Protein AF-A0A2Z4VXB5-F1 (afdb_monomer_lite)

Sequence (100 aa):
MLQLLFIIAIIYVIWKFVLPWLNKEFGIGAGEIFGGIAALVAWALKTNADNERASRNQMDELNKLDDATLVRIMDSDPDHSKRTSAKIILENRMKRRRNL

Organism: NCBI:txid1622

Structure (mmCIF, N/CA/C/O backbone):
data_AF-A0A2Z4VXB5-F1
#
_entry.id   AF-A0A2Z4VXB5-F1
#
loop_
_atom_site.group_PDB
_atom_site.id
_atom_site.type_symbol
_atom_site.label_atom_id
_atom_site.label_alt_id
_atom_site.label_comp_id
_atom_site.label_asym_id
_atom_site.label_entity_id
_atom_site.label_seq_id
_atom_site.pdbx_PDB_ins_code
_atom_site.Cartn_x
_atom_site.Cartn_y
_atom_site.Cartn_z
_atom_site.occupancy
_atom_site.B_iso_or_equiv
_atom_site.auth_seq_id
_atom_site.auth_comp_id
_atom_site.auth_asym_id
_atom_site.auth_atom_id
_atom_site.pdbx_PDB_model_num
ATOM 1 N N . MET A 1 1 ? 24.124 -14.349 -1.883 1.00 61.53 1 MET A N 1
ATOM 2 C CA . MET A 1 1 ? 25.156 -14.012 -2.895 1.00 61.53 1 MET A CA 1
ATOM 3 C C . MET A 1 1 ? 24.646 -14.173 -4.330 1.00 61.53 1 MET A C 1
ATOM 5 O O . MET A 1 1 ? 24.716 -13.209 -5.077 1.00 61.53 1 MET A O 1
ATOM 9 N N . LEU A 1 2 ? 24.064 -15.322 -4.704 1.00 80.06 2 LEU A N 1
ATOM 10 C CA . LEU A 1 2 ? 23.566 -15.594 -6.068 1.00 80.06 2 LEU A CA 1
ATOM 11 C C . LEU A 1 2 ? 22.507 -14.589 -6.575 1.00 80.06 2 LEU A C 1
ATOM 13 O O . LEU A 1 2 ? 22.572 -14.143 -7.714 1.00 80.06 2 LEU A O 1
ATOM 17 N N . GLN A 1 3 ? 21.575 -14.174 -5.713 1.00 71.88 3 GLN A N 1
ATOM 18 C CA . GLN A 1 3 ? 20.528 -13.201 -6.065 1.00 71.88 3 GLN A CA 1
ATOM 19 C C . GLN A 1 3 ? 21.091 -11.823 -6.448 1.00 71.88 3 GLN A C 1
ATOM 21 O O . GLN A 1 3 ? 20.568 -11.164 -7.339 1.00 71.88 3 GLN A O 1
ATOM 26 N N . LEU A 1 4 ? 22.184 -11.403 -5.810 1.00 79.25 4 LEU A N 1
ATOM 27 C CA . LEU A 1 4 ? 22.813 -10.103 -6.052 1.00 79.25 4 LEU A CA 1
ATOM 28 C C . LEU A 1 4 ? 23.498 -10.074 -7.427 1.00 79.25 4 LEU A C 1
ATOM 30 O O . LEU A 1 4 ? 23.343 -9.115 -8.176 1.00 79.25 4 LEU A O 1
ATOM 34 N N . LEU A 1 5 ? 24.171 -11.168 -7.797 1.00 84.00 5 LEU A N 1
ATOM 35 C CA . LEU A 1 5 ? 24.751 -11.345 -9.132 1.00 84.00 5 LEU A CA 1
ATOM 36 C C . LEU A 1 5 ? 23.676 -11.396 -10.223 1.00 84.00 5 LEU A C 1
ATOM 38 O O . LEU A 1 5 ? 23.863 -10.827 -11.296 1.00 84.00 5 LEU A O 1
ATOM 42 N N . PHE A 1 6 ? 22.534 -12.025 -9.936 1.00 85.94 6 PHE A N 1
ATOM 43 C CA . PHE A 1 6 ? 21.410 -12.087 -10.868 1.00 85.94 6 PHE A CA 1
ATOM 44 C C . PHE A 1 6 ? 20.818 -10.698 -11.150 1.00 85.94 6 PHE A C 1
ATOM 46 O O . PHE A 1 6 ? 20.581 -10.349 -12.304 1.00 85.94 6 PHE A O 1
ATOM 53 N N . ILE A 1 7 ? 20.666 -9.864 -10.115 1.00 84.44 7 ILE A N 1
ATOM 54 C CA . ILE A 1 7 ? 20.208 -8.473 -10.262 1.00 84.44 7 ILE A CA 1
ATOM 55 C C . ILE A 1 7 ? 21.199 -7.657 -11.105 1.00 84.44 7 ILE A C 1
ATOM 57 O O . ILE A 1 7 ? 20.785 -6.947 -12.018 1.00 84.44 7 ILE A O 1
ATOM 61 N N . ILE A 1 8 ? 22.505 -7.792 -10.854 1.00 86.12 8 ILE A N 1
ATOM 62 C CA . ILE A 1 8 ? 23.542 -7.089 -11.627 1.00 86.12 8 ILE A CA 1
ATOM 63 C C . ILE A 1 8 ? 23.513 -7.512 -13.104 1.00 86.12 8 ILE A C 1
ATOM 65 O O . ILE A 1 8 ? 23.604 -6.660 -13.987 1.00 86.12 8 ILE A O 1
ATOM 69 N N . ALA A 1 9 ? 23.334 -8.806 -13.387 1.00 87.19 9 ALA A N 1
ATOM 70 C CA . ALA A 1 9 ? 23.224 -9.312 -14.753 1.00 87.19 9 ALA A CA 1
ATOM 71 C C . ALA A 1 9 ? 21.992 -8.748 -15.482 1.00 87.19 9 ALA A C 1
ATOM 73 O O . ALA A 1 9 ? 22.101 -8.327 -16.633 1.00 87.19 9 ALA A O 1
ATOM 74 N N . ILE A 1 10 ? 20.841 -8.667 -14.805 1.00 86.12 10 ILE A N 1
ATOM 75 C CA . ILE A 1 10 ? 19.627 -8.051 -15.361 1.00 86.12 10 ILE A CA 1
ATOM 76 C C . ILE A 1 10 ? 19.870 -6.572 -15.682 1.00 86.12 10 ILE A C 1
ATOM 78 O O . ILE A 1 10 ? 19.569 -6.132 -16.790 1.00 86.12 10 ILE A O 1
ATOM 82 N N . ILE A 1 11 ? 20.459 -5.815 -14.750 1.00 86.12 11 ILE A N 1
ATOM 83 C CA . ILE A 1 11 ? 20.778 -4.395 -14.958 1.00 86.12 11 ILE A CA 1
ATOM 84 C C . ILE A 1 11 ? 21.703 -4.225 -16.169 1.00 86.12 11 ILE A C 1
ATOM 86 O O . ILE A 1 11 ? 21.463 -3.358 -17.010 1.00 86.12 11 ILE A O 1
ATOM 90 N N . TYR A 1 12 ? 22.723 -5.078 -16.300 1.00 89.31 12 TYR A N 1
ATOM 91 C CA . TYR A 1 12 ? 23.643 -5.049 -17.436 1.00 89.31 12 TYR A CA 1
ATOM 92 C C . TYR A 1 12 ? 22.929 -5.300 -18.771 1.00 89.31 12 TYR A C 1
ATOM 94 O O . TYR A 1 12 ? 23.147 -4.559 -19.730 1.00 89.31 12 TYR A O 1
ATOM 102 N N . VAL A 1 13 ? 22.048 -6.304 -18.838 1.00 87.88 13 VAL A N 1
ATOM 103 C CA . VAL A 1 13 ? 21.278 -6.614 -20.054 1.00 87.88 13 VAL A CA 1
ATOM 104 C C . VAL A 1 13 ? 20.353 -5.457 -20.429 1.00 87.88 13 VAL A C 1
ATOM 106 O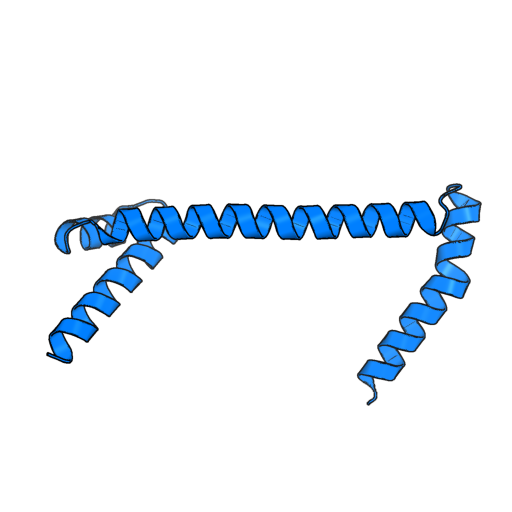 O . VAL A 1 13 ? 20.311 -5.058 -21.594 1.00 87.88 13 VAL A O 1
ATOM 109 N N . ILE A 1 14 ? 19.662 -4.870 -19.449 1.00 83.62 14 ILE A N 1
ATOM 110 C CA . ILE A 1 14 ? 18.792 -3.711 -19.677 1.00 83.62 14 ILE A CA 1
ATOM 111 C C . ILE A 1 14 ? 19.605 -2.542 -20.238 1.00 83.62 14 ILE A C 1
ATOM 113 O O . ILE A 1 14 ? 19.221 -1.943 -21.242 1.00 83.62 14 ILE A O 1
ATOM 117 N N . TRP A 1 15 ? 20.761 -2.251 -19.642 1.00 83.12 15 TRP A N 1
ATOM 118 C CA . TRP A 1 15 ? 21.588 -1.125 -20.061 1.00 83.12 15 TRP A CA 1
ATOM 119 C C . TRP A 1 15 ? 22.224 -1.329 -21.441 1.00 83.12 15 TRP A C 1
ATOM 121 O O . TRP A 1 15 ? 22.286 -0.398 -22.241 1.00 83.12 15 TRP A O 1
ATOM 131 N N . LYS A 1 16 ? 22.685 -2.550 -21.739 1.00 86.25 16 LYS A N 1
ATOM 132 C CA . LYS A 1 16 ? 23.445 -2.846 -22.960 1.00 86.25 16 LYS A CA 1
ATOM 133 C C . LYS A 1 16 ? 22.572 -3.170 -24.171 1.00 86.25 16 LYS A C 1
ATOM 135 O O . LYS A 1 16 ? 22.997 -2.892 -25.289 1.00 86.25 16 LYS A O 1
ATOM 140 N N . PHE A 1 17 ? 21.389 -3.747 -23.964 1.00 83.25 17 PHE A N 1
ATOM 141 C CA . PHE A 1 17 ? 20.533 -4.230 -25.052 1.00 83.25 17 PHE A CA 1
ATOM 142 C C . PHE A 1 17 ? 19.176 -3.535 -25.097 1.00 83.25 17 PHE A C 1
ATOM 144 O O . PHE A 1 17 ? 18.761 -3.100 -26.168 1.00 83.25 17 PHE A O 1
ATOM 151 N N . VAL A 1 18 ? 18.503 -3.376 -23.955 1.00 79.62 18 VAL A N 1
ATOM 152 C CA . VAL A 1 18 ? 17.135 -2.833 -23.927 1.00 79.62 18 VAL A CA 1
ATOM 153 C C . VAL A 1 18 ? 17.126 -1.321 -24.152 1.00 79.62 18 VAL A C 1
ATOM 155 O O . VAL A 1 18 ? 16.365 -0.848 -24.989 1.00 79.62 18 VAL A O 1
ATOM 158 N N . LEU A 1 19 ? 17.996 -0.557 -23.479 1.00 77.56 19 LEU A N 1
ATOM 159 C CA . LEU A 1 19 ? 18.064 0.902 -23.651 1.00 77.56 19 LEU A CA 1
ATOM 160 C C . LEU A 1 19 ? 18.421 1.325 -25.089 1.00 77.56 19 LEU A C 1
ATOM 162 O O . LEU A 1 19 ? 17.722 2.179 -25.634 1.00 77.56 19 LEU A O 1
ATOM 166 N N . PRO A 1 20 ? 19.448 0.751 -25.753 1.00 82.25 20 PRO A N 1
ATOM 167 C CA . PRO A 1 20 ? 19.759 1.120 -27.133 1.00 82.25 20 PRO A CA 1
ATOM 168 C C . PRO A 1 20 ? 18.666 0.699 -28.114 1.00 82.25 20 PRO A C 1
ATOM 170 O O . PRO A 1 20 ? 18.418 1.414 -29.081 1.00 82.25 20 PRO A O 1
ATOM 173 N N . TRP A 1 21 ? 18.009 -0.439 -27.868 1.00 81.62 21 TRP A N 1
ATOM 174 C CA . TRP A 1 21 ? 16.881 -0.890 -28.677 1.00 81.62 21 TRP A CA 1
ATOM 175 C C . TRP A 1 21 ? 15.684 0.062 -28.555 1.00 81.62 21 TRP A C 1
ATOM 177 O O . TRP A 1 21 ? 15.172 0.511 -29.575 1.00 81.62 21 TRP A O 1
ATOM 187 N N . LEU A 1 22 ? 15.308 0.458 -27.334 1.00 77.75 22 LEU A N 1
ATOM 188 C CA . LEU A 1 22 ? 14.228 1.423 -27.094 1.00 77.75 22 LEU A CA 1
ATOM 189 C C . LEU A 1 22 ? 14.524 2.801 -27.700 1.00 77.75 22 LEU A C 1
ATOM 191 O O . LEU A 1 22 ? 13.642 3.404 -28.308 1.00 77.75 22 LEU A O 1
ATOM 195 N N . ASN A 1 23 ? 15.768 3.273 -27.597 1.00 78.88 23 ASN A N 1
ATOM 196 C CA . ASN A 1 23 ? 16.175 4.535 -28.210 1.00 78.88 23 ASN A CA 1
ATOM 197 C C . ASN A 1 23 ? 16.123 4.463 -29.745 1.00 78.88 23 ASN A C 1
ATOM 199 O O . ASN A 1 23 ? 15.675 5.396 -30.402 1.00 78.88 23 ASN A O 1
ATOM 203 N N . LYS A 1 24 ? 16.542 3.339 -30.335 1.00 79.88 24 LYS A N 1
ATOM 204 C CA . LYS A 1 24 ? 16.534 3.163 -31.791 1.00 79.88 24 LYS A CA 1
ATOM 205 C C . LYS A 1 24 ? 15.121 3.020 -32.364 1.00 79.88 24 LYS A C 1
ATOM 207 O O . LYS A 1 24 ? 14.859 3.570 -33.427 1.00 79.88 24 LYS A O 1
ATOM 212 N N . GLU A 1 25 ? 14.246 2.282 -31.686 1.00 79.94 25 GLU A N 1
ATOM 213 C CA . GLU A 1 25 ? 12.913 1.940 -32.196 1.00 79.94 25 GLU A CA 1
ATOM 214 C C . GLU A 1 25 ? 11.866 3.019 -31.884 1.00 79.94 25 GLU A C 1
ATOM 216 O O . GLU A 1 25 ? 10.985 3.287 -32.697 1.00 79.94 25 GLU A O 1
ATOM 221 N N . PHE A 1 26 ? 11.974 3.669 -30.720 1.00 75.44 26 PHE A N 1
ATOM 222 C CA . PHE A 1 26 ? 10.969 4.618 -30.230 1.00 75.44 26 PHE A CA 1
ATOM 223 C C . PHE A 1 26 ? 11.513 6.034 -30.000 1.00 75.44 26 PHE A C 1
ATOM 225 O O . PHE A 1 26 ? 10.745 6.921 -29.635 1.00 75.44 26 PHE A O 1
ATOM 232 N N . GLY A 1 27 ? 12.818 6.270 -30.182 1.00 74.50 27 GLY A N 1
ATOM 233 C CA . GLY A 1 27 ? 13.446 7.559 -29.863 1.00 74.50 27 GLY A CA 1
ATOM 234 C C . GLY A 1 27 ? 13.465 7.879 -28.365 1.00 74.50 27 GLY A C 1
ATOM 235 O O . GLY A 1 27 ? 13.706 9.020 -27.989 1.00 74.50 27 GLY A O 1
ATOM 236 N N . ILE A 1 28 ? 13.171 6.890 -27.513 1.00 67.31 28 ILE A N 1
ATOM 237 C CA . ILE A 1 28 ? 13.059 7.055 -26.064 1.00 67.31 28 ILE A CA 1
ATOM 238 C C . ILE A 1 28 ? 14.441 6.817 -25.454 1.00 67.31 28 ILE A C 1
ATOM 240 O O . ILE A 1 28 ? 14.953 5.694 -25.440 1.00 67.31 28 ILE A O 1
ATOM 244 N N . GLY A 1 29 ? 15.055 7.878 -24.945 1.00 71.19 29 GLY A N 1
ATOM 245 C CA . GLY A 1 29 ? 16.322 7.822 -24.240 1.00 71.19 29 GLY A CA 1
ATOM 246 C C . GLY A 1 29 ? 16.190 7.269 -22.821 1.00 71.19 29 GLY A C 1
ATOM 247 O O . GLY A 1 29 ? 15.109 7.084 -22.257 1.00 71.19 29 GLY A O 1
ATOM 248 N N . ALA A 1 30 ? 17.341 7.018 -22.193 1.00 68.19 30 ALA A N 1
ATOM 249 C CA . ALA A 1 30 ? 17.385 6.570 -20.803 1.00 68.19 30 ALA A CA 1
ATOM 250 C C . ALA A 1 30 ? 16.668 7.559 -19.861 1.00 68.19 30 ALA A C 1
ATOM 252 O O . ALA A 1 30 ? 16.008 7.134 -18.917 1.00 68.19 30 ALA A O 1
ATOM 253 N N . GLY A 1 31 ? 16.755 8.865 -20.144 1.00 71.44 31 GLY A N 1
ATOM 254 C CA . GLY A 1 31 ? 16.115 9.921 -19.360 1.00 71.44 31 GLY A CA 1
ATOM 255 C C . GLY A 1 31 ? 14.591 9.805 -19.312 1.00 71.44 31 GLY A C 1
ATOM 256 O O . GLY A 1 31 ? 14.025 9.872 -18.221 1.00 71.44 31 GLY A O 1
ATOM 257 N N . GLU A 1 32 ? 13.922 9.567 -20.445 1.00 75.38 32 GLU A N 1
ATOM 258 C CA . GLU A 1 32 ? 12.465 9.391 -20.469 1.00 75.38 32 GLU A CA 1
ATOM 259 C C . GLU A 1 32 ? 12.022 8.113 -19.744 1.00 75.38 32 GLU A C 1
ATOM 261 O O . GLU A 1 32 ? 11.020 8.126 -19.028 1.00 75.38 32 GLU A O 1
ATOM 266 N N . ILE A 1 33 ? 12.791 7.025 -19.859 1.00 72.44 33 ILE A N 1
ATOM 267 C CA . ILE A 1 33 ? 12.504 5.753 -19.172 1.00 72.44 33 ILE A CA 1
ATOM 268 C C . ILE A 1 33 ? 12.627 5.929 -17.656 1.00 72.44 33 ILE A C 1
ATOM 270 O O . ILE A 1 33 ? 11.715 5.562 -16.913 1.00 72.44 33 ILE A O 1
ATOM 274 N N . PHE A 1 34 ? 13.722 6.529 -17.181 1.00 75.06 34 PHE A N 1
ATOM 275 C CA . PHE A 1 34 ? 13.899 6.809 -15.755 1.00 75.06 34 PHE A CA 1
ATOM 276 C C . PHE A 1 34 ? 12.865 7.811 -15.235 1.00 75.06 34 PHE A C 1
ATOM 278 O O . PHE A 1 34 ? 12.356 7.626 -14.130 1.00 75.06 34 PHE A O 1
ATOM 285 N N . GLY A 1 35 ? 12.500 8.821 -16.030 1.00 76.12 35 GLY A N 1
ATOM 286 C CA . GLY A 1 35 ? 11.431 9.764 -15.701 1.00 76.12 35 GLY A CA 1
ATOM 287 C C . GLY A 1 35 ? 10.072 9.079 -15.544 1.00 76.12 35 GLY A C 1
ATOM 288 O O . GLY A 1 35 ? 9.380 9.306 -14.552 1.00 76.12 35 GLY A O 1
ATOM 289 N N . GLY A 1 36 ? 9.720 8.177 -16.464 1.00 75.62 36 GLY A N 1
ATOM 290 C CA . GLY A 1 36 ? 8.492 7.383 -16.393 1.00 75.62 36 GLY A CA 1
ATOM 291 C C . GLY A 1 36 ? 8.454 6.450 -15.180 1.00 75.62 36 GLY A C 1
ATOM 292 O O . GLY A 1 36 ? 7.454 6.406 -14.463 1.00 75.62 36 GLY A O 1
ATOM 293 N N . ILE A 1 37 ? 9.561 5.757 -14.888 1.00 78.56 37 ILE A N 1
ATOM 294 C CA . ILE A 1 37 ? 9.679 4.905 -13.693 1.00 78.56 37 ILE A CA 1
ATOM 295 C C . ILE A 1 37 ? 9.557 5.747 -12.417 1.00 78.56 37 ILE A C 1
ATOM 297 O O . ILE A 1 37 ? 8.810 5.379 -11.512 1.00 78.56 37 ILE A O 1
ATOM 301 N N . ALA A 1 38 ? 10.240 6.891 -12.340 1.00 74.44 38 ALA A N 1
ATOM 302 C CA . ALA A 1 38 ? 10.161 7.785 -11.188 1.00 74.44 38 ALA A CA 1
ATOM 303 C C . ALA A 1 38 ? 8.736 8.316 -10.970 1.00 74.44 38 ALA A C 1
ATOM 305 O O . ALA A 1 38 ? 8.268 8.354 -9.833 1.00 74.44 38 ALA A O 1
ATOM 306 N N . ALA A 1 39 ? 8.019 8.661 -12.044 1.00 76.69 39 ALA A N 1
ATOM 307 C CA . ALA A 1 39 ? 6.623 9.085 -11.972 1.00 76.69 39 ALA A CA 1
ATOM 308 C C . ALA A 1 39 ? 5.703 7.965 -11.459 1.00 76.69 39 ALA A C 1
ATOM 310 O O . ALA A 1 39 ? 4.860 8.215 -10.597 1.00 76.69 39 ALA A O 1
ATOM 311 N N . LEU A 1 40 ? 5.894 6.723 -11.922 1.00 77.00 40 LEU A N 1
ATOM 312 C CA . LEU A 1 40 ? 5.149 5.560 -11.427 1.00 77.00 40 LEU A CA 1
ATOM 313 C C . LEU A 1 40 ? 5.422 5.294 -9.944 1.00 77.00 40 LEU A C 1
ATOM 315 O O . LEU A 1 40 ? 4.487 5.06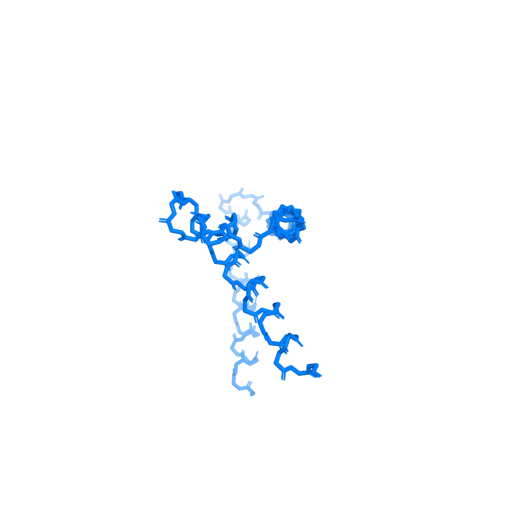0 -9.181 1.00 77.00 40 LEU A O 1
ATOM 319 N N . VAL A 1 41 ? 6.685 5.377 -9.519 1.00 79.06 41 VAL A N 1
ATOM 320 C CA . VAL A 1 41 ? 7.064 5.228 -8.107 1.00 79.06 41 VAL A CA 1
ATOM 321 C C . VAL A 1 41 ? 6.449 6.343 -7.263 1.00 79.06 41 VAL A C 1
ATOM 323 O O . VAL A 1 41 ? 5.851 6.063 -6.227 1.00 79.06 41 VAL A O 1
ATOM 326 N N . ALA A 1 42 ? 6.529 7.598 -7.707 1.00 76.88 42 ALA A N 1
ATOM 327 C CA . ALA A 1 42 ? 5.927 8.728 -7.005 1.00 76.88 42 ALA A CA 1
ATOM 328 C C . ALA A 1 42 ? 4.399 8.589 -6.896 1.00 76.88 42 ALA A C 1
ATOM 330 O O . ALA A 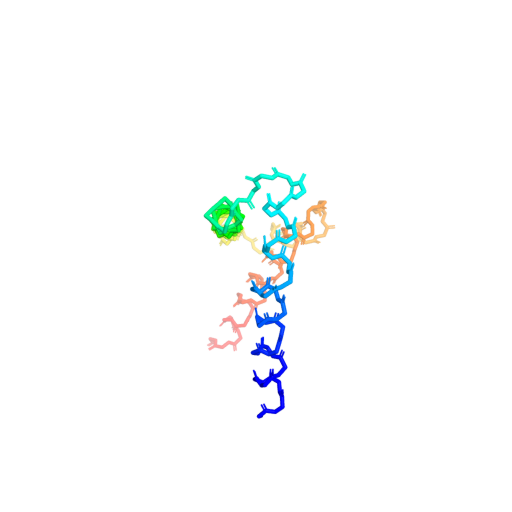1 42 ? 3.826 8.850 -5.838 1.00 76.88 42 ALA A O 1
ATOM 331 N N . TRP A 1 43 ? 3.736 8.122 -7.957 1.00 81.88 43 TRP A N 1
ATOM 332 C CA . TRP A 1 43 ? 2.300 7.851 -7.950 1.00 81.88 43 TRP A CA 1
ATOM 333 C C . TRP A 1 43 ? 1.929 6.699 -7.006 1.00 81.88 43 TRP A C 1
ATOM 335 O O . TRP A 1 43 ? 0.978 6.826 -6.23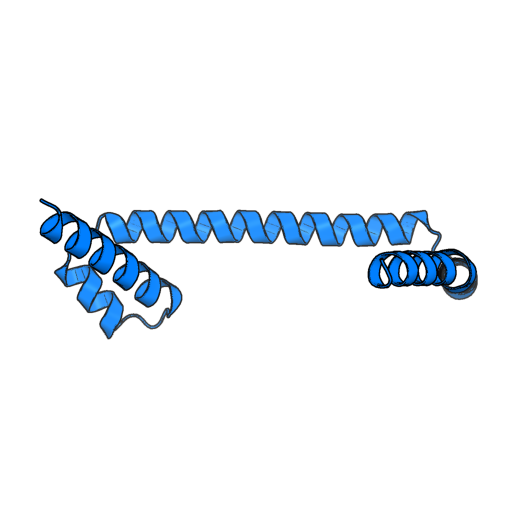2 1.00 81.88 43 TRP A O 1
ATOM 345 N N . ALA A 1 44 ? 2.707 5.614 -6.994 1.00 74.00 44 ALA A N 1
ATOM 346 C CA . ALA A 1 44 ? 2.528 4.501 -6.062 1.00 74.00 44 ALA A CA 1
ATOM 347 C C . ALA A 1 44 ? 2.710 4.943 -4.598 1.00 74.00 44 ALA A C 1
ATOM 349 O O . ALA A 1 44 ? 1.920 4.587 -3.728 1.00 74.00 44 ALA A O 1
ATOM 350 N N . LEU A 1 45 ? 3.714 5.778 -4.313 1.00 78.75 45 LEU A N 1
ATOM 351 C CA . LEU A 1 45 ? 3.927 6.332 -2.974 1.00 78.75 45 LEU A CA 1
ATOM 352 C C . LEU A 1 45 ? 2.783 7.260 -2.550 1.00 78.75 45 LEU A C 1
ATOM 354 O O . LEU A 1 45 ? 2.304 7.165 -1.420 1.00 78.75 45 LEU A O 1
ATOM 358 N N . LYS A 1 46 ? 2.308 8.123 -3.455 1.00 78.88 46 LYS A N 1
ATOM 359 C CA . LYS A 1 46 ? 1.179 9.022 -3.186 1.00 78.88 46 LYS A CA 1
ATOM 360 C C . LYS A 1 46 ? -0.108 8.245 -2.907 1.00 78.88 46 LYS A C 1
ATOM 362 O O . LYS A 1 46 ? -0.785 8.526 -1.924 1.00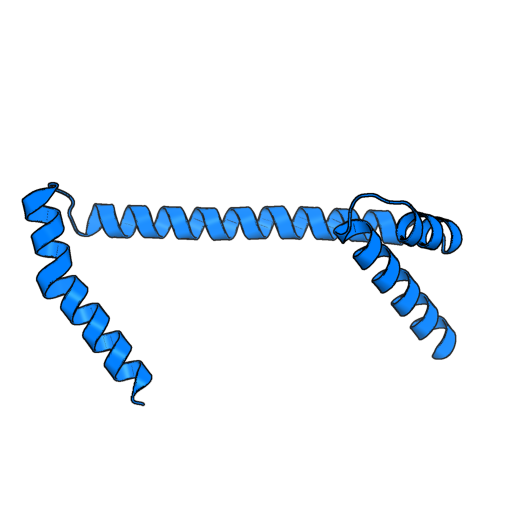 78.88 46 LYS A O 1
ATOM 367 N N . THR A 1 47 ? -0.437 7.267 -3.747 1.00 74.31 47 THR A N 1
ATOM 368 C CA . THR A 1 47 ? -1.645 6.440 -3.582 1.00 74.31 47 THR A CA 1
ATOM 369 C C . THR A 1 47 ? -1.599 5.624 -2.293 1.00 74.31 47 THR A C 1
ATOM 371 O O . THR A 1 47 ? -2.600 5.563 -1.584 1.00 74.31 47 THR A O 1
ATOM 374 N N . ASN A 1 48 ? -0.435 5.088 -1.916 1.00 72.19 48 ASN A N 1
ATOM 375 C CA . ASN A 1 48 ? -0.259 4.428 -0.622 1.00 72.19 48 ASN A CA 1
ATOM 376 C C . ASN A 1 48 ? -0.479 5.385 0.558 1.00 72.19 48 ASN A C 1
ATOM 378 O O . ASN A 1 48 ? -1.184 5.030 1.500 1.00 72.19 48 ASN A O 1
ATOM 382 N N . ALA A 1 49 ? 0.068 6.603 0.502 1.00 72.56 49 ALA A N 1
ATOM 383 C CA . ALA A 1 49 ? -0.113 7.596 1.561 1.00 72.56 49 ALA A CA 1
ATOM 384 C C . ALA A 1 49 ? -1.577 8.055 1.699 1.00 72.56 49 ALA A C 1
ATOM 386 O O . ALA A 1 49 ? -2.075 8.216 2.816 1.00 72.56 49 ALA A O 1
ATOM 387 N N . ASP A 1 50 ? -2.277 8.245 0.577 1.00 75.31 50 ASP A N 1
ATOM 388 C CA . ASP A 1 50 ? -3.696 8.615 0.566 1.00 75.31 50 ASP A CA 1
ATOM 389 C C . ASP A 1 50 ? -4.565 7.469 1.131 1.00 75.31 50 ASP A C 1
ATOM 391 O O . ASP A 1 50 ? -5.435 7.709 1.973 1.00 75.31 50 ASP A O 1
ATOM 395 N N . ASN A 1 51 ? -4.265 6.216 0.767 1.00 74.75 51 ASN A N 1
ATOM 396 C CA . ASN A 1 51 ? -4.941 5.028 1.301 1.00 74.75 51 ASN A CA 1
ATOM 397 C C . ASN A 1 51 ? -4.699 4.842 2.807 1.00 74.75 51 ASN A C 1
ATOM 399 O O . ASN A 1 51 ? -5.626 4.523 3.552 1.00 74.75 51 ASN A O 1
ATOM 403 N N . GLU A 1 52 ? -3.472 5.071 3.280 1.00 75.94 52 GLU A N 1
ATOM 404 C CA . GLU A 1 52 ? -3.144 4.957 4.701 1.00 75.94 52 GLU A CA 1
ATOM 405 C C . GLU A 1 52 ? -3.885 6.013 5.532 1.00 75.94 52 GLU A C 1
ATOM 407 O O . GLU A 1 52 ? -4.428 5.704 6.594 1.00 75.94 52 GLU A O 1
ATOM 412 N N . ARG A 1 53 ? -3.981 7.252 5.033 1.00 76.94 53 ARG A N 1
ATOM 413 C CA . ARG A 1 53 ? -4.761 8.317 5.685 1.00 76.94 53 ARG A CA 1
ATOM 414 C C . ARG A 1 53 ? -6.247 7.982 5.749 1.00 76.94 53 ARG A C 1
ATOM 416 O O . ARG A 1 53 ? -6.848 8.137 6.809 1.00 76.94 53 ARG A O 1
ATOM 423 N N . ALA A 1 54 ? -6.829 7.495 4.653 1.00 77.69 54 ALA A N 1
ATOM 424 C CA . ALA A 1 54 ? -8.229 7.075 4.627 1.00 77.69 54 ALA A CA 1
ATOM 425 C C . ALA A 1 54 ? -8.495 5.938 5.629 1.00 77.69 54 ALA A C 1
ATOM 427 O O . ALA A 1 54 ? -9.441 6.015 6.414 1.00 77.69 54 ALA A O 1
ATOM 428 N N . SER A 1 55 ? -7.609 4.938 5.679 1.00 78.06 55 SER A N 1
ATOM 429 C CA . SER A 1 55 ? -7.706 3.831 6.634 1.00 78.06 55 SER A CA 1
ATOM 430 C C . SER A 1 55 ? -7.592 4.297 8.089 1.00 78.06 55 SER A C 1
ATOM 432 O O . SER A 1 55 ? -8.327 3.801 8.943 1.00 78.06 55 SER A O 1
ATOM 434 N N . ARG A 1 56 ? -6.693 5.243 8.391 1.00 82.00 56 ARG A N 1
ATOM 435 C CA . ARG A 1 56 ? -6.538 5.804 9.744 1.00 82.00 56 ARG A CA 1
ATOM 436 C C . ARG A 1 56 ? -7.774 6.588 10.174 1.00 82.00 56 ARG A C 1
ATOM 438 O O . ARG A 1 56 ? -8.279 6.348 11.264 1.00 82.00 56 ARG A O 1
ATOM 445 N N . ASN A 1 57 ? -8.302 7.449 9.305 1.00 85.44 57 ASN A N 1
ATOM 446 C CA . ASN A 1 57 ? -9.520 8.211 9.592 1.00 85.44 57 ASN A CA 1
ATOM 447 C C . ASN A 1 57 ? -10.710 7.280 9.865 1.00 85.44 57 ASN A C 1
ATOM 449 O O . ASN A 1 57 ? -11.443 7.477 10.830 1.00 85.44 57 ASN A O 1
ATOM 453 N N . GLN A 1 58 ? -10.854 6.220 9.067 1.00 83.56 58 GLN A N 1
ATOM 454 C CA . GLN A 1 58 ? -11.887 5.208 9.265 1.00 83.56 58 GLN A CA 1
ATOM 455 C C . GLN A 1 58 ? -11.725 4.465 10.601 1.00 83.56 58 GLN A C 1
ATOM 457 O O . GLN A 1 58 ? -12.708 4.239 11.306 1.00 83.56 58 GLN A O 1
ATOM 462 N N . MET A 1 59 ? -10.497 4.096 10.980 1.00 84.25 59 MET A N 1
ATOM 463 C CA . MET A 1 59 ? -10.233 3.490 12.290 1.00 84.25 59 MET A CA 1
ATOM 464 C C . MET A 1 59 ? -10.552 4.449 13.440 1.00 84.25 59 MET A C 1
ATOM 466 O O . MET A 1 59 ? -11.147 4.014 14.425 1.00 84.25 59 MET A O 1
ATOM 470 N N . ASP A 1 60 ? -10.2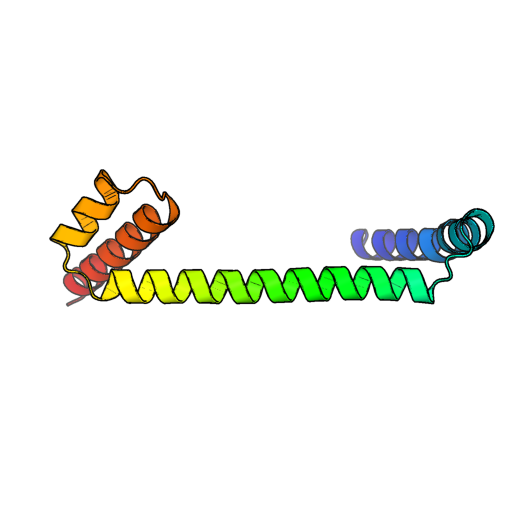12 5.732 13.322 1.00 88.25 60 ASP A N 1
ATOM 471 C CA . ASP A 1 60 ? -10.497 6.743 14.346 1.00 88.25 60 ASP A CA 1
ATOM 472 C C . ASP A 1 60 ? -11.998 7.001 14.512 1.00 88.25 60 ASP A C 1
ATOM 474 O O . ASP A 1 60 ? -12.475 7.162 15.638 1.00 88.25 60 ASP A O 1
ATOM 478 N N . GLU A 1 61 ? -12.763 7.009 13.419 1.00 87.25 61 GLU A N 1
ATOM 479 C CA . GLU A 1 61 ? -14.225 7.098 13.464 1.00 87.25 61 GLU A CA 1
ATOM 480 C C . GLU A 1 61 ? -14.839 5.881 14.158 1.00 87.25 61 GLU A C 1
ATOM 482 O O . GLU A 1 61 ? -15.625 6.036 15.094 1.00 87.25 61 GLU A O 1
ATOM 487 N N . LEU A 1 62 ? -14.428 4.670 13.770 1.00 87.94 62 LEU A N 1
ATOM 488 C CA . LEU A 1 62 ? -14.905 3.437 14.398 1.00 87.94 62 LEU A CA 1
ATOM 489 C C . LEU A 1 62 ? -14.520 3.370 15.882 1.00 87.94 62 LEU A C 1
ATOM 491 O O . LEU A 1 62 ? -15.303 2.919 16.713 1.00 87.94 62 LEU A O 1
ATOM 495 N N . ASN A 1 63 ? -13.339 3.862 16.254 1.00 88.00 63 ASN A N 1
ATOM 496 C CA . ASN A 1 63 ? -12.866 3.813 17.634 1.00 88.00 63 ASN A CA 1
ATOM 497 C C . ASN A 1 63 ? -13.633 4.762 18.574 1.00 88.00 63 ASN A C 1
ATOM 499 O O . ASN A 1 63 ? -13.529 4.611 19.791 1.00 88.00 63 ASN A O 1
ATOM 503 N N . LYS A 1 64 ? -14.427 5.701 18.045 1.00 90.31 64 LYS A N 1
ATOM 504 C CA . LYS A 1 64 ? -15.353 6.538 18.831 1.00 90.31 64 LYS A CA 1
ATOM 505 C C . LYS A 1 64 ? -16.695 5.855 19.104 1.00 90.31 64 LYS A C 1
ATOM 507 O O . LYS A 1 64 ? -17.428 6.310 19.977 1.00 90.31 64 LYS A O 1
ATOM 512 N N . LEU A 1 65 ? -17.020 4.782 18.381 1.00 90.00 65 LEU A N 1
ATOM 513 C CA . LEU A 1 65 ? -18.284 4.063 18.531 1.00 90.00 65 LEU A CA 1
ATOM 514 C C . LEU A 1 65 ? -18.278 3.162 19.771 1.00 90.00 65 LEU A C 1
ATOM 516 O O . LEU A 1 65 ? -17.228 2.716 20.252 1.00 90.00 65 LEU A O 1
ATOM 520 N N . ASP A 1 66 ? -19.467 2.884 20.293 1.00 90.00 66 ASP A N 1
ATOM 521 C CA . ASP A 1 66 ? -19.688 1.927 21.370 1.00 90.00 66 ASP A CA 1
ATOM 522 C C . ASP A 1 66 ? -19.565 0.475 20.875 1.00 90.00 66 ASP A C 1
ATOM 524 O O . ASP A 1 66 ? -19.605 0.185 19.677 1.00 90.00 66 ASP A O 1
ATOM 528 N N . ASP A 1 67 ? -19.402 -0.457 21.815 1.00 89.88 67 ASP A N 1
ATOM 529 C CA . ASP A 1 67 ? -19.178 -1.869 21.494 1.00 89.88 67 ASP A CA 1
ATOM 530 C C . ASP A 1 67 ? -20.370 -2.494 20.742 1.00 89.88 67 ASP A C 1
ATOM 532 O O . ASP A 1 67 ? -20.152 -3.317 19.855 1.00 89.88 67 ASP A O 1
ATOM 536 N N . ALA A 1 68 ? -21.616 -2.091 21.028 1.00 88.44 68 ALA A N 1
ATOM 537 C CA . ALA A 1 68 ? -22.794 -2.653 20.362 1.00 88.44 68 ALA A CA 1
ATOM 538 C C . ALA A 1 68 ? -22.906 -2.175 18.907 1.00 88.44 68 ALA A C 1
ATOM 540 O O . ALA A 1 68 ? -23.195 -2.973 18.011 1.00 88.44 68 ALA A O 1
ATOM 541 N N . THR A 1 69 ? -22.603 -0.902 18.643 1.00 89.38 69 THR A N 1
ATOM 542 C CA . THR A 1 69 ? -22.542 -0.388 17.267 1.00 89.38 69 THR A CA 1
ATOM 543 C C . THR A 1 69 ? -21.406 -1.033 16.472 1.00 89.38 69 THR A C 1
ATOM 545 O O . THR A 1 69 ? -21.600 -1.376 15.305 1.00 89.38 69 THR A O 1
ATOM 548 N N . LEU A 1 70 ? -20.247 -1.282 17.091 1.00 88.75 70 LEU A N 1
ATOM 549 C CA . LEU A 1 70 ? -19.142 -1.996 16.440 1.00 88.75 70 LEU A CA 1
ATOM 550 C C . LEU A 1 70 ? -19.519 -3.434 16.046 1.00 88.75 70 LEU A C 1
ATOM 552 O O . LEU A 1 70 ? -19.186 -3.863 14.941 1.00 88.75 70 LEU A O 1
ATOM 556 N N . VAL A 1 71 ? -20.258 -4.154 16.897 1.00 90.88 71 VAL A N 1
ATOM 557 C CA . VAL A 1 71 ? -20.786 -5.494 16.573 1.00 90.88 71 VAL A CA 1
ATOM 558 C C . VAL A 1 71 ? -21.773 -5.424 15.407 1.00 90.88 71 VAL A C 1
ATOM 560 O O . VAL A 1 71 ? -21.660 -6.191 14.454 1.00 90.88 71 VAL A O 1
ATOM 563 N N . ARG A 1 72 ? -22.688 -4.448 15.408 1.00 90.56 72 ARG A N 1
ATOM 564 C CA . ARG A 1 72 ? -23.630 -4.261 14.296 1.00 90.56 72 ARG A CA 1
ATOM 565 C C . ARG A 1 72 ? -22.912 -3.995 12.968 1.00 90.56 72 ARG A C 1
ATOM 567 O O . ARG A 1 72 ? -23.334 -4.521 11.938 1.00 90.56 72 ARG A O 1
ATOM 574 N N . ILE A 1 73 ? -21.831 -3.216 12.980 1.00 89.00 73 ILE A N 1
ATOM 575 C CA . ILE A 1 73 ? -20.995 -2.977 11.793 1.00 89.00 73 ILE A CA 1
ATOM 576 C C . ILE A 1 73 ? -20.334 -4.281 11.337 1.00 89.00 73 ILE A C 1
ATOM 578 O O . ILE A 1 73 ? -20.373 -4.596 10.153 1.00 89.00 73 ILE A O 1
ATOM 582 N N . MET A 1 74 ? -19.789 -5.083 12.256 1.00 90.56 74 MET A N 1
ATOM 583 C CA . MET A 1 74 ? -19.216 -6.393 11.921 1.00 90.56 74 MET A CA 1
ATOM 584 C C . MET A 1 74 ? -20.213 -7.351 11.255 1.00 90.56 74 MET A C 1
ATOM 586 O O . MET A 1 74 ? -19.790 -8.139 10.402 1.00 90.56 74 MET A O 1
ATOM 590 N N . ASP A 1 75 ? -21.491 -7.285 11.624 1.00 89.44 75 ASP A N 1
ATOM 591 C CA . ASP A 1 75 ? -22.522 -8.212 11.146 1.00 89.44 75 ASP A CA 1
ATOM 592 C C . ASP A 1 75 ? -23.232 -7.742 9.869 1.00 89.44 75 ASP A C 1
ATOM 594 O O . ASP A 1 75 ? -23.630 -8.573 9.055 1.00 89.44 75 ASP A O 1
ATOM 598 N N . SER A 1 76 ? -23.392 -6.428 9.676 1.00 87.25 76 SER A N 1
ATOM 599 C CA . SER A 1 76 ? -24.284 -5.878 8.640 1.00 87.25 76 SER A CA 1
ATOM 600 C C . SER A 1 76 ? -23.642 -4.907 7.647 1.00 87.25 76 SER A C 1
ATOM 602 O O . SER A 1 76 ? -24.293 -4.548 6.666 1.00 87.25 76 SER A O 1
ATOM 604 N N . ASP A 1 77 ? -22.390 -4.481 7.853 1.00 86.69 77 ASP A N 1
ATOM 605 C CA . ASP A 1 77 ? -21.743 -3.528 6.945 1.00 86.69 77 ASP A CA 1
ATOM 606 C C . ASP A 1 77 ? -21.264 -4.226 5.650 1.00 86.69 77 ASP A C 1
ATOM 608 O O . ASP A 1 77 ? -20.571 -5.247 5.722 1.00 86.69 77 ASP A O 1
ATOM 612 N N . PRO A 1 78 ? -21.614 -3.720 4.451 1.00 86.69 78 PRO A N 1
ATOM 613 C CA . PRO A 1 78 ? -21.152 -4.288 3.183 1.00 86.69 78 PRO A CA 1
ATOM 614 C C . PRO A 1 78 ? -19.641 -4.118 2.950 1.00 86.69 78 PRO A C 1
ATOM 616 O O . PRO A 1 78 ? -19.069 -4.828 2.122 1.00 86.69 78 PRO A O 1
ATOM 619 N N . ASP A 1 79 ? -18.974 -3.209 3.667 1.00 86.69 79 ASP A N 1
ATOM 620 C CA . ASP A 1 79 ? -17.540 -2.969 3.541 1.00 86.69 79 ASP A CA 1
ATOM 621 C C . ASP A 1 79 ? -16.727 -3.913 4.448 1.00 86.69 79 ASP A C 1
ATOM 623 O O . ASP A 1 79 ? -16.698 -3.806 5.681 1.00 86.69 79 ASP A O 1
ATOM 627 N N . HIS A 1 80 ? -15.993 -4.841 3.824 1.00 85.31 80 HIS A N 1
ATOM 628 C CA . HIS A 1 80 ? -15.146 -5.791 4.545 1.00 85.31 80 HIS A CA 1
ATOM 629 C C . HIS A 1 80 ? -14.028 -5.108 5.357 1.00 85.31 80 HIS A C 1
ATOM 631 O O . HIS A 1 80 ? -13.668 -5.594 6.437 1.00 85.31 80 HIS A O 1
ATOM 637 N N . SER A 1 81 ? -13.510 -3.969 4.886 1.00 82.56 81 SER A N 1
ATOM 638 C CA . SER A 1 81 ? -12.490 -3.191 5.594 1.00 82.56 81 SER A CA 1
ATOM 639 C C . SER A 1 81 ? -13.044 -2.623 6.903 1.00 82.56 81 SER A C 1
ATOM 641 O O . SER A 1 81 ? -12.410 -2.741 7.959 1.00 82.56 81 SER A O 1
ATOM 643 N N . LYS A 1 82 ? -14.275 -2.089 6.878 1.00 84.06 82 LYS A N 1
ATOM 644 C CA . LYS A 1 82 ? -14.971 -1.596 8.081 1.00 84.06 82 LYS A CA 1
ATOM 645 C C . LYS A 1 82 ? -15.234 -2.702 9.086 1.00 84.06 82 LYS A C 1
ATOM 647 O O . LYS A 1 82 ? -14.904 -2.535 10.259 1.00 84.06 82 LYS A O 1
ATOM 652 N N . ARG A 1 83 ? -15.731 -3.855 8.632 1.00 89.19 83 ARG A N 1
ATOM 653 C CA . ARG A 1 83 ? -15.962 -5.028 9.492 1.00 89.19 83 ARG A CA 1
ATOM 654 C C . ARG A 1 83 ? -14.688 -5.487 10.196 1.00 89.19 83 ARG A C 1
ATOM 656 O O . ARG A 1 83 ? -14.686 -5.722 11.403 1.00 89.19 83 ARG A O 1
ATOM 663 N N . THR A 1 84 ? -13.594 -5.591 9.446 1.00 87.12 84 THR A N 1
ATOM 664 C CA . THR A 1 84 ? -12.294 -6.022 9.979 1.00 87.12 84 THR A CA 1
ATOM 665 C C . THR A 1 84 ? -11.744 -5.007 10.978 1.00 87.12 84 THR A C 1
ATOM 667 O O . THR A 1 84 ? -11.292 -5.383 12.059 1.00 87.12 84 THR A O 1
ATOM 670 N N . SER A 1 85 ? -11.848 -3.715 10.664 1.00 87.75 85 SER A N 1
ATOM 671 C CA . SER A 1 85 ? -11.412 -2.638 11.556 1.00 87.75 85 SER A CA 1
ATOM 672 C C . SER A 1 85 ? -12.223 -2.612 12.856 1.00 87.75 85 SER A C 1
ATOM 674 O O . SER A 1 85 ? -11.644 -2.533 13.941 1.00 87.75 85 SER A O 1
ATOM 676 N N . ALA A 1 86 ? -13.549 -2.765 12.770 1.00 88.69 86 ALA A N 1
ATOM 677 C CA . ALA A 1 86 ? -14.430 -2.845 13.933 1.00 88.69 86 ALA A CA 1
ATOM 678 C C . ALA A 1 86 ? -14.083 -4.043 14.832 1.00 88.69 86 ALA A C 1
ATOM 680 O O . ALA A 1 86 ? -13.978 -3.890 16.052 1.00 88.69 86 ALA A O 1
ATOM 681 N N . LYS A 1 87 ? -13.797 -5.205 14.228 1.00 90.56 87 LYS A N 1
ATOM 682 C CA . LYS A 1 87 ? -13.332 -6.402 14.940 1.00 90.56 87 LYS A CA 1
ATOM 683 C C . LYS A 1 87 ? -12.029 -6.156 15.702 1.00 90.56 87 LYS A C 1
ATOM 685 O O . LYS A 1 87 ? -11.954 -6.475 16.886 1.00 90.56 87 LYS A O 1
ATOM 690 N N . ILE A 1 88 ? -11.022 -5.559 15.061 1.00 90.38 88 ILE A N 1
ATOM 691 C CA . ILE A 1 88 ? -9.725 -5.260 15.695 1.00 90.38 88 ILE A CA 1
ATOM 692 C C . ILE A 1 88 ? -9.903 -4.326 16.900 1.00 90.38 88 ILE A C 1
ATOM 694 O O . ILE A 1 88 ? -9.293 -4.537 17.952 1.00 90.38 88 ILE A O 1
ATOM 698 N N . ILE A 1 89 ? -10.753 -3.302 16.777 1.00 90.31 89 ILE A N 1
ATOM 699 C CA . ILE A 1 89 ? -11.035 -2.360 17.869 1.00 90.31 89 ILE A CA 1
ATOM 700 C C . ILE A 1 89 ? -11.686 -3.087 19.053 1.00 90.31 89 ILE A C 1
ATOM 702 O O . ILE A 1 89 ? -11.222 -2.936 20.188 1.00 90.31 89 ILE A O 1
ATOM 706 N N . LEU A 1 90 ? -12.709 -3.906 18.794 1.00 91.19 90 LEU A N 1
ATOM 707 C CA . LEU A 1 90 ? -13.382 -4.724 19.807 1.00 91.19 90 LEU A CA 1
ATOM 708 C C . LEU A 1 90 ? -12.413 -5.682 20.505 1.00 91.19 90 LEU A C 1
ATOM 710 O O . LEU A 1 90 ? -12.358 -5.718 21.735 1.00 91.19 90 LEU A O 1
ATOM 714 N N . GLU A 1 91 ? -11.586 -6.403 19.747 1.00 91.75 91 GLU A N 1
ATOM 715 C CA . GLU A 1 91 ? -10.569 -7.298 20.305 1.00 91.75 91 GLU A CA 1
ATOM 716 C C . GLU A 1 91 ? -9.573 -6.546 21.197 1.00 91.75 91 GLU A C 1
ATOM 718 O O . GLU A 1 91 ? -9.254 -7.005 22.297 1.00 91.75 91 GLU A O 1
ATOM 723 N N . ASN A 1 92 ? -9.118 -5.362 20.780 1.00 89.75 92 ASN A N 1
ATOM 724 C CA . ASN A 1 92 ? -8.208 -4.531 21.570 1.00 89.75 92 ASN A CA 1
ATOM 725 C C . ASN A 1 92 ? -8.862 -3.975 22.845 1.00 89.75 92 ASN A C 1
ATOM 727 O O . ASN A 1 92 ? -8.192 -3.829 23.871 1.00 89.75 92 ASN A O 1
ATOM 731 N N . ARG A 1 93 ? -10.161 -3.658 22.820 1.00 89.25 93 ARG A N 1
ATOM 732 C CA . ARG A 1 93 ? -10.916 -3.260 24.022 1.00 89.25 93 ARG A CA 1
ATOM 733 C C . ARG A 1 93 ? -11.083 -4.435 24.985 1.00 89.25 93 ARG A C 1
ATOM 735 O O . ARG A 1 93 ? -10.805 -4.285 26.172 1.00 89.25 93 ARG A O 1
ATOM 742 N N . MET A 1 94 ? -11.437 -5.613 24.475 1.00 89.19 94 MET A N 1
ATOM 743 C CA . MET A 1 94 ? -11.574 -6.836 25.274 1.00 89.19 94 MET A CA 1
ATOM 744 C C . MET A 1 94 ? -10.247 -7.279 25.896 1.00 89.19 94 MET A C 1
ATOM 746 O O . MET A 1 94 ? -10.217 -7.654 27.065 1.00 89.19 94 MET A O 1
ATOM 750 N N . LYS A 1 95 ? -9.136 -7.190 25.152 1.00 91.12 95 LYS A N 1
ATOM 751 C CA . LYS A 1 95 ? -7.788 -7.437 25.689 1.00 91.12 95 LYS A CA 1
ATOM 752 C C . LYS A 1 95 ? -7.439 -6.466 26.815 1.00 91.12 95 LYS A C 1
ATOM 754 O O . LYS A 1 95 ? -6.951 -6.907 27.847 1.00 91.12 95 LYS A O 1
ATOM 759 N N . ARG A 1 96 ? -7.731 -5.168 26.656 1.00 86.69 96 ARG A N 1
ATOM 760 C CA . ARG A 1 96 ? -7.513 -4.168 27.718 1.00 86.69 96 ARG A CA 1
ATOM 761 C C . ARG A 1 96 ? -8.329 -4.469 28.973 1.00 86.69 96 ARG A C 1
ATOM 763 O O . ARG A 1 96 ? -7.765 -4.441 30.052 1.00 86.69 96 ARG A O 1
ATOM 770 N N . ARG A 1 97 ? -9.611 -4.823 28.832 1.00 86.31 97 ARG A N 1
ATOM 771 C CA . ARG A 1 97 ? -10.471 -5.217 29.965 1.00 86.31 97 ARG A CA 1
ATOM 772 C C . ARG A 1 97 ? -10.006 -6.492 30.671 1.00 86.31 97 ARG A C 1
ATOM 774 O O . ARG A 1 97 ? -10.289 -6.650 31.843 1.00 86.31 97 ARG A O 1
ATOM 781 N N . ARG A 1 98 ? -9.339 -7.403 29.958 1.00 84.00 98 ARG A N 1
ATOM 782 C CA . ARG A 1 98 ? -8.797 -8.650 30.522 1.00 84.00 98 ARG A CA 1
ATOM 783 C C . ARG A 1 98 ? -7.469 -8.447 31.260 1.00 84.00 98 ARG A C 1
ATOM 785 O O . ARG A 1 98 ? -7.122 -9.264 32.100 1.00 84.00 98 ARG A O 1
ATOM 792 N N . ASN A 1 99 ? -6.725 -7.405 30.893 1.00 80.06 99 ASN A N 1
ATOM 793 C CA . ASN A 1 99 ? -5.432 -7.057 31.485 1.00 80.06 99 ASN A CA 1
ATOM 794 C C . ASN A 1 99 ? -5.539 -5.975 32.580 1.00 80.06 99 ASN A C 1
ATOM 796 O O . ASN A 1 99 ? -4.505 -5.545 33.089 1.00 80.06 99 ASN A O 1
ATOM 800 N N . LEU A 1 100 ? -6.754 -5.512 32.889 1.00 60.62 100 LEU A N 1
ATOM 801 C CA . LEU A 1 100 ? -7.094 -4.678 34.047 1.00 60.62 100 LEU A CA 1
ATOM 802 C C . LEU A 1 100 ? -7.655 -5.575 35.150 1.00 60.62 100 LEU A C 1
ATOM 804 O O . LEU A 1 100 ? -7.368 -5.275 36.327 1.00 60.62 100 LEU A O 1
#

pLDDT: mean 82.27, std 6.91, range [60.62, 91.75]

Radius of gyration: 24.23 Å; chains: 1; bounding box: 49×26×66 Å

Secondary structure (DSSP, 8-state):
-HHHHHHHHHHHHIIIIIHHHHHHHH---HHHHHHHHHHHHHHHHHHHHHHHHHHHHHHHHHHTS-HHHHHHHHHH-S-HHHHHHHHHHHHHHHHHHH--

Foldseek 3Di:
DVVVVVVVVVVVCCVPPVQVVCCVPPVDHPVNVVVVVVVVVVVVVVVVVVVVVVLVVLLVVLLPDDLVVLVVCLVDPPDPSSNVSSVVSNVVVVVVVVVD